Protein AF-A0A3D5YJA2-F1 (afdb_monomer)

pLDDT: mean 91.86, std 7.08, range [62.97, 98.06]

Mean predicted aligned error: 5.64 Å

Structure (mmCIF, N/CA/C/O backbone):
data_AF-A0A3D5YJA2-F1
#
_entry.id   AF-A0A3D5YJA2-F1
#
loop_
_atom_site.group_PDB
_atom_site.id
_atom_site.type_symbol
_atom_site.label_atom_id
_atom_site.label_alt_id
_atom_site.label_comp_id
_atom_site.label_asym_id
_atom_site.label_entity_id
_atom_site.label_seq_id
_atom_site.pdbx_PDB_ins_code
_atom_site.Cartn_x
_atom_site.Cartn_y
_atom_site.Cartn_z
_atom_site.occupancy
_atom_site.B_iso_or_equiv
_atom_site.auth_seq_id
_atom_site.auth_comp_id
_atom_site.auth_asym_id
_atom_site.auth_atom_id
_atom_site.pdbx_PDB_model_num
ATOM 1 N N . MET A 1 1 ? 24.093 15.927 -19.765 1.00 62.97 1 MET A N 1
ATOM 2 C CA . MET A 1 1 ? 23.561 16.770 -18.663 1.00 62.97 1 MET A CA 1
ATOM 3 C C . MET A 1 1 ? 22.112 17.196 -18.906 1.00 62.97 1 MET A C 1
ATOM 5 O O . MET A 1 1 ? 21.331 17.085 -17.980 1.00 62.97 1 MET A O 1
ATOM 9 N N . LEU A 1 2 ? 21.727 17.622 -20.121 1.00 73.75 2 LEU A N 1
ATOM 10 C CA . LEU A 1 2 ? 20.321 17.921 -20.464 1.00 73.75 2 LEU A CA 1
ATOM 11 C C . LEU A 1 2 ? 19.418 16.674 -20.582 1.00 73.75 2 LEU A C 1
ATOM 13 O O . LEU A 1 2 ? 18.216 16.787 -20.403 1.00 73.75 2 LEU A O 1
ATOM 17 N N . GLU A 1 3 ? 19.981 15.495 -20.860 1.00 76.06 3 GLU A N 1
ATOM 18 C CA . GLU A 1 3 ? 19.210 14.257 -21.081 1.00 76.06 3 GLU A CA 1
ATOM 19 C C . GLU A 1 3 ? 18.493 13.738 -19.827 1.00 76.06 3 GLU A C 1
ATOM 21 O O . GLU A 1 3 ? 17.334 13.357 -19.920 1.00 76.06 3 GLU A O 1
ATOM 26 N N . ILE A 1 4 ? 19.124 13.818 -18.649 1.00 79.19 4 ILE A N 1
ATOM 27 C CA . ILE A 1 4 ? 18.540 13.369 -17.368 1.00 79.19 4 ILE A CA 1
ATOM 28 C C . ILE A 1 4 ? 17.288 14.186 -17.007 1.00 79.19 4 ILE A C 1
ATOM 30 O O . ILE A 1 4 ? 16.352 13.674 -16.410 1.00 79.19 4 ILE A O 1
ATOM 34 N N . LEU A 1 5 ? 17.236 15.463 -17.403 1.00 80.44 5 LEU A N 1
ATOM 35 C CA . LEU A 1 5 ? 16.073 16.320 -17.145 1.00 80.44 5 LEU A CA 1
ATOM 36 C C . LEU A 1 5 ? 14.835 15.905 -17.957 1.00 80.44 5 LEU A C 1
ATOM 38 O O . LEU A 1 5 ? 13.727 16.293 -17.598 1.00 80.44 5 LEU A O 1
ATOM 42 N N . ASN A 1 6 ? 15.023 15.152 -19.046 1.00 80.19 6 ASN A N 1
ATOM 43 C CA . ASN A 1 6 ? 13.953 14.701 -19.936 1.00 80.19 6 ASN A CA 1
ATOM 44 C C . ASN A 1 6 ? 13.539 13.244 -19.686 1.00 80.19 6 ASN A C 1
ATOM 46 O O . ASN A 1 6 ? 12.659 12.735 -20.382 1.00 80.19 6 ASN A O 1
ATOM 50 N N . GLU A 1 7 ? 14.176 12.564 -18.734 1.00 85.00 7 GLU A N 1
ATOM 51 C CA . GLU A 1 7 ? 13.839 11.191 -18.385 1.00 85.00 7 GLU A CA 1
ATOM 52 C C . GLU A 1 7 ? 12.443 11.145 -17.754 1.00 85.00 7 GLU A C 1
ATOM 54 O O . GLU A 1 7 ? 12.102 11.919 -16.855 1.00 85.00 7 GLU A O 1
ATOM 59 N N . GLN A 1 8 ? 11.591 10.276 -18.289 1.00 81.44 8 GLN A N 1
ATOM 60 C CA . GLN A 1 8 ? 10.217 10.156 -17.827 1.00 81.44 8 GLN A CA 1
ATOM 61 C C . GLN A 1 8 ? 10.156 9.198 -16.643 1.00 81.44 8 GLN A C 1
ATOM 63 O O . GLN A 1 8 ? 10.775 8.140 -16.656 1.00 81.44 8 GLN A O 1
ATOM 68 N N . HIS A 1 9 ? 9.354 9.549 -15.641 1.00 85.38 9 HIS A N 1
ATOM 69 C CA . HIS A 1 9 ? 9.058 8.635 -14.548 1.00 85.38 9 HIS A CA 1
ATOM 70 C C . HIS A 1 9 ? 8.234 7.456 -15.079 1.00 85.38 9 HIS A C 1
ATOM 72 O O . HIS A 1 9 ? 7.336 7.641 -15.906 1.00 85.38 9 HIS A O 1
ATOM 78 N N . GLU A 1 10 ? 8.519 6.255 -14.579 1.00 86.06 10 GLU A N 1
ATOM 79 C CA . GLU A 1 10 ? 7.777 5.040 -14.936 1.00 86.06 10 GLU A CA 1
ATOM 80 C C . GLU A 1 10 ? 6.312 5.110 -14.483 1.00 86.06 10 GLU A C 1
ATOM 82 O O . GLU A 1 10 ? 5.405 4.685 -15.198 1.00 86.06 10 GLU A O 1
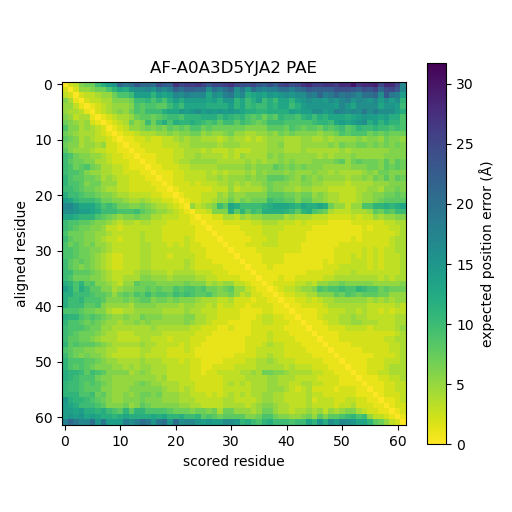ATOM 87 N N . VAL A 1 11 ? 6.066 5.694 -13.307 1.00 89.62 11 VAL A N 1
ATOM 88 C CA . VAL A 1 11 ? 4.715 5.937 -12.793 1.00 89.62 11 VAL A CA 1
ATOM 89 C C . VAL A 1 11 ? 4.264 7.324 -13.229 1.00 89.62 11 VAL A C 1
ATOM 91 O O . VAL A 1 11 ? 4.815 8.334 -12.791 1.00 89.62 11 VAL A O 1
ATOM 94 N N . GLN A 1 12 ? 3.239 7.366 -14.075 1.00 93.38 12 GLN A N 1
AT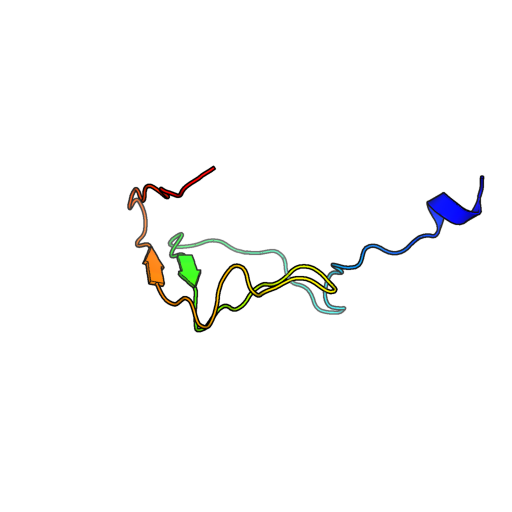OM 95 C CA . GLN A 1 12 ? 2.657 8.602 -14.591 1.00 93.38 12 GLN A CA 1
ATOM 96 C C . GLN A 1 12 ? 1.174 8.686 -14.258 1.00 93.38 12 GLN A C 1
ATOM 98 O O . GLN A 1 12 ? 0.467 7.676 -14.208 1.00 93.38 12 GLN A O 1
ATOM 103 N N . ASP A 1 13 ? 0.690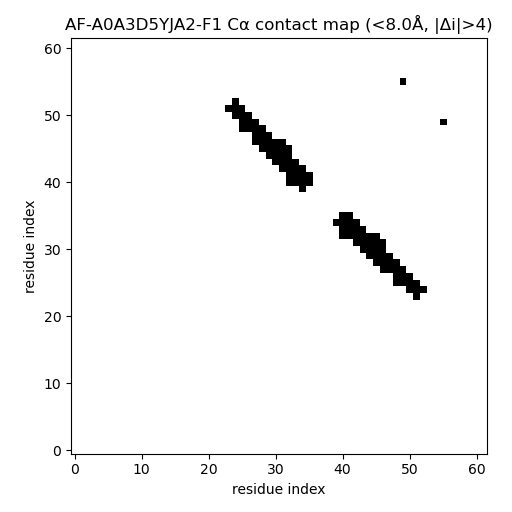 9.912 -14.084 1.00 93.75 13 ASP A N 1
ATOM 104 C CA . ASP A 1 13 ? -0.738 10.160 -13.985 1.00 93.75 13 ASP A CA 1
ATOM 105 C C . ASP A 1 13 ? -1.435 9.800 -15.302 1.00 93.75 13 ASP A C 1
ATOM 107 O O . ASP A 1 13 ? -0.957 10.077 -16.403 1.00 93.75 13 ASP A O 1
ATOM 111 N N . SER A 1 14 ? -2.624 9.209 -15.193 1.00 94.44 14 SER A N 1
ATOM 112 C CA . SER A 1 14 ? -3.500 9.038 -16.351 1.00 94.44 14 SER A CA 1
ATOM 113 C C . SER A 1 14 ? -3.882 10.410 -16.933 1.00 94.44 14 SER A C 1
ATOM 115 O O . SER A 1 14 ? -4.104 11.344 -16.160 1.00 94.44 14 SER A O 1
ATOM 117 N N . PRO A 1 15 ? -4.097 10.548 -18.257 1.00 94.75 15 PRO A N 1
ATOM 118 C CA . PRO A 1 15 ? -4.522 11.815 -18.865 1.00 94.75 15 PRO A CA 1
ATOM 119 C C . PRO A 1 15 ? -5.785 12.435 -18.245 1.00 94.75 15 PRO A C 1
ATOM 121 O O . PRO A 1 15 ? -5.991 13.641 -18.321 1.00 94.75 15 PRO A O 1
ATOM 124 N N . ASN A 1 16 ? -6.632 11.607 -17.623 1.00 95.38 16 ASN A N 1
ATOM 125 C CA . ASN A 1 16 ? -7.860 12.020 -16.942 1.00 95.38 16 ASN A CA 1
ATOM 126 C C . ASN A 1 16 ? -7.791 11.810 -15.420 1.00 95.38 16 ASN A C 1
ATOM 128 O O . ASN A 1 16 ? -8.829 11.601 -14.779 1.00 95.38 16 ASN A O 1
ATOM 132 N N . ALA A 1 17 ? -6.586 11.798 -14.844 1.00 96.19 17 ALA A N 1
ATOM 133 C CA . ALA A 1 17 ? -6.390 11.642 -13.412 1.00 96.19 17 ALA A CA 1
ATOM 134 C C . ALA A 1 17 ? -7.186 12.708 -12.651 1.00 96.19 17 ALA A C 1
ATOM 136 O O . ALA A 1 17 ? -7.167 13.899 -12.965 1.00 96.19 17 ALA A O 1
ATOM 137 N N . LYS A 1 18 ? -7.929 12.260 -11.643 1.00 95.44 18 LYS A N 1
ATOM 138 C CA . LYS A 1 18 ? -8.686 13.139 -10.754 1.00 95.44 18 LYS A CA 1
ATOM 139 C C . LYS A 1 18 ? -7.976 13.189 -9.418 1.00 95.44 18 LYS A C 1
ATOM 141 O O . LYS A 1 18 ? -7.471 12.172 -8.950 1.00 95.44 18 LYS A O 1
ATOM 146 N N . SER A 1 19 ? -8.022 14.343 -8.763 1.00 95.62 19 SER A N 1
ATOM 147 C CA . SER A 1 19 ? -7.567 14.445 -7.380 1.00 95.62 19 SER A CA 1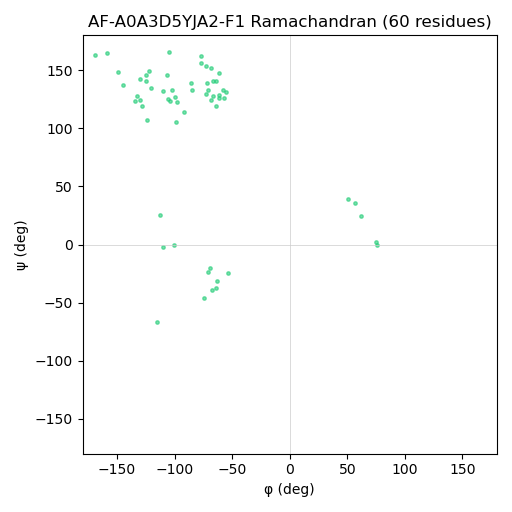
ATOM 148 C C . SER A 1 19 ? -8.355 13.480 -6.495 1.00 95.62 19 SER A C 1
ATOM 150 O O . SER A 1 19 ? -9.590 13.427 -6.553 1.00 95.62 19 SER A O 1
ATOM 152 N N . LEU A 1 20 ? -7.639 12.732 -5.659 1.00 93.88 20 LEU A N 1
ATOM 153 C CA . LEU A 1 20 ? -8.244 11.811 -4.710 1.00 93.88 20 LEU A CA 1
ATOM 154 C C . LEU A 1 20 ? -9.077 12.590 -3.682 1.00 93.88 20 LEU A C 1
ATOM 156 O O . LEU A 1 20 ? -8.550 13.399 -2.921 1.00 93.88 20 LEU A O 1
ATOM 160 N N . LYS A 1 21 ? -10.385 12.320 -3.632 1.00 94.00 21 LYS A N 1
ATOM 161 C CA . LYS A 1 21 ? -11.276 12.794 -2.565 1.00 94.00 21 LYS A CA 1
ATOM 162 C C . LYS A 1 21 ? -11.477 11.665 -1.562 1.00 94.00 21 LYS A C 1
ATOM 164 O O . LYS A 1 21 ? -12.163 10.688 -1.850 1.00 94.00 21 LYS A O 1
ATOM 169 N N . LEU A 1 22 ? -10.838 11.780 -0.403 1.00 90.19 22 LEU A N 1
ATOM 170 C CA . LEU A 1 22 ? -10.881 10.755 0.635 1.00 90.19 22 LEU A CA 1
ATOM 171 C C . LEU A 1 22 ? -12.122 10.924 1.523 1.00 90.19 22 LEU A C 1
ATOM 173 O O . LEU A 1 22 ? -12.393 12.021 2.002 1.00 90.19 22 LEU A O 1
ATOM 177 N N . HIS A 1 23 ? -12.847 9.830 1.775 1.00 85.75 23 HIS A N 1
ATOM 178 C CA . HIS A 1 23 ? -14.031 9.833 2.647 1.00 85.75 23 HIS A CA 1
ATOM 179 C C . HIS A 1 23 ? -13.842 8.978 3.901 1.00 85.75 23 HIS A C 1
ATOM 181 O O . HIS A 1 23 ? -13.816 9.502 5.006 1.00 85.75 23 HIS A O 1
ATOM 187 N N . GLN A 1 24 ? -13.719 7.658 3.736 1.00 88.06 24 GLN A N 1
ATOM 188 C CA . GLN A 1 24 ? -13.699 6.715 4.860 1.00 88.06 24 GLN A CA 1
ATOM 189 C C . GLN A 1 24 ? -12.331 6.062 5.082 1.00 88.06 24 GLN A C 1
ATOM 191 O O . GLN A 1 24 ? -12.187 5.311 6.026 1.00 88.06 24 GLN A O 1
ATOM 196 N N . GLY A 1 25 ? -11.308 6.329 4.263 1.00 92.62 25 GLY A N 1
ATOM 197 C CA . GLY A 1 25 ?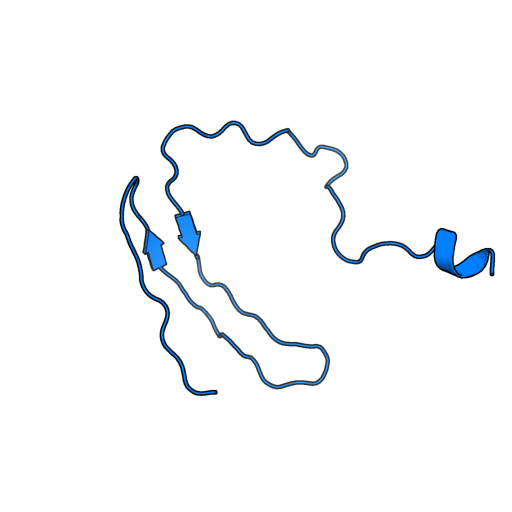 -9.956 5.808 4.524 1.00 92.62 25 GLY A CA 1
ATOM 198 C C . GLY A 1 25 ? -9.834 4.278 4.531 1.00 92.62 25 GLY A C 1
ATOM 199 O O . GLY A 1 25 ? -8.937 3.745 5.171 1.00 92.62 25 GLY A O 1
ATOM 200 N N . VAL A 1 26 ? -10.739 3.564 3.853 1.00 96.19 26 VAL A N 1
ATOM 201 C CA . VAL A 1 26 ? -10.627 2.111 3.658 1.00 96.19 26 VAL A CA 1
ATOM 202 C C . VAL A 1 26 ? -9.483 1.835 2.687 1.00 96.19 26 VAL A C 1
ATOM 204 O O . VAL A 1 26 ? -9.439 2.439 1.616 1.00 96.19 26 VAL A O 1
ATOM 207 N N . ILE A 1 27 ? -8.611 0.887 3.027 1.00 95.88 27 ILE A N 1
ATOM 208 C CA . ILE A 1 27 ? -7.536 0.423 2.141 1.00 95.88 27 ILE A CA 1
ATOM 209 C C . ILE A 1 27 ? -7.873 -0.997 1.696 1.00 95.88 27 ILE A C 1
ATOM 211 O O . ILE A 1 27 ? -8.245 -1.837 2.517 1.00 95.88 27 ILE A O 1
ATOM 215 N N . VAL A 1 28 ? -7.766 -1.267 0.397 1.00 96.88 28 VAL A N 1
ATOM 216 C CA . VAL A 1 28 ? -8.012 -2.591 -0.182 1.00 96.88 28 VAL A CA 1
ATOM 217 C C . VAL A 1 28 ? -6.835 -2.960 -1.068 1.00 96.88 28 VAL A C 1
ATOM 219 O O . VAL A 1 28 ? -6.508 -2.229 -1.999 1.00 96.88 28 VAL A O 1
ATOM 222 N N . PHE A 1 29 ? -6.236 -4.106 -0.777 1.00 97.62 29 PHE A N 1
ATOM 223 C CA . PHE A 1 29 ? -5.393 -4.839 -1.708 1.00 97.62 29 PHE A CA 1
ATOM 224 C C . PHE A 1 29 ? -6.272 -5.925 -2.325 1.00 97.62 29 PHE A C 1
ATOM 226 O O . PHE A 1 29 ? -6.869 -6.720 -1.595 1.00 97.62 29 PHE A O 1
ATOM 233 N N . ASP A 1 30 ? -6.383 -5.935 -3.650 1.00 98.00 30 ASP A N 1
ATOM 234 C CA . ASP A 1 30 ? -7.166 -6.915 -4.402 1.00 98.00 30 ASP A CA 1
ATOM 235 C C . ASP A 1 30 ? -6.259 -7.594 -5.426 1.00 98.00 30 ASP A C 1
ATOM 237 O O . ASP A 1 30 ? -5.847 -6.973 -6.406 1.00 98.00 30 ASP A O 1
ATOM 241 N N . LYS A 1 31 ? -5.911 -8.856 -5.157 1.00 98.00 31 LYS A N 1
ATOM 242 C CA . LYS A 1 31 ? -5.079 -9.711 -6.019 1.00 98.00 31 LYS A CA 1
ATOM 243 C C . LYS A 1 31 ? -3.766 -9.056 -6.464 1.00 98.00 31 LYS A C 1
ATOM 245 O O . LYS A 1 31 ? -3.331 -9.219 -7.602 1.00 98.00 31 LYS A O 1
ATOM 250 N N . VAL A 1 32 ? -3.125 -8.322 -5.559 1.00 97.50 32 VAL A N 1
ATOM 251 C CA . VAL A 1 32 ? -1.894 -7.582 -5.850 1.0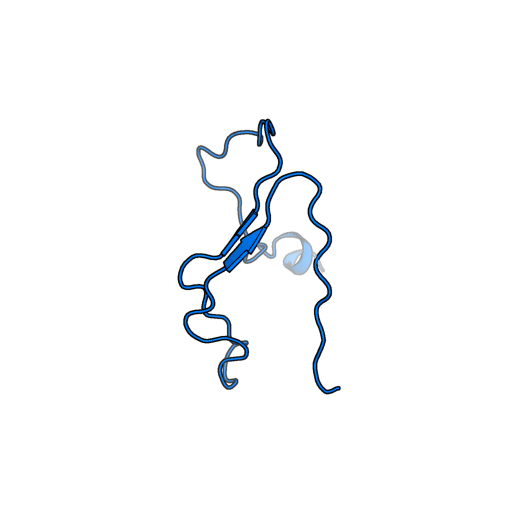0 97.50 32 VAL A CA 1
ATOM 252 C C . VAL A 1 32 ? -0.719 -8.548 -5.996 1.00 97.50 32 VAL A C 1
ATOM 254 O O . VAL A 1 32 ? -0.464 -9.371 -5.118 1.00 97.50 32 VAL A O 1
ATOM 257 N N . SER A 1 33 ? 0.024 -8.414 -7.089 1.00 96.94 33 SER A N 1
ATOM 258 C CA . SER A 1 33 ? 1.289 -9.113 -7.325 1.00 96.94 33 SER A CA 1
ATOM 259 C C . SER A 1 33 ? 2.377 -8.087 -7.621 1.00 96.94 33 SER A C 1
ATOM 261 O O . SER A 1 33 ? 2.112 -7.099 -8.303 1.00 96.94 33 SER A O 1
ATOM 263 N N . PHE A 1 34 ? 3.584 -8.310 -7.106 1.00 95.50 34 PHE A N 1
ATOM 264 C CA . PHE A 1 34 ? 4.705 -7.383 -7.259 1.00 95.50 34 PHE A CA 1
ATOM 265 C C . PHE A 1 34 ? 6.031 -8.138 -7.382 1.00 95.50 34 PHE A C 1
ATOM 267 O O . PHE A 1 34 ? 6.271 -9.093 -6.641 1.00 95.50 34 PHE A O 1
ATOM 274 N N . ALA A 1 35 ? 6.878 -7.687 -8.305 1.00 96.88 35 ALA A N 1
ATOM 275 C CA . ALA A 1 35 ? 8.234 -8.169 -8.537 1.00 96.88 35 ALA A CA 1
ATOM 276 C C . ALA A 1 35 ? 9.089 -7.007 -9.059 1.00 96.88 35 ALA A C 1
ATOM 278 O O . ALA A 1 35 ? 8.568 -6.146 -9.772 1.00 96.88 35 ALA A O 1
ATOM 279 N N . TYR A 1 36 ? 10.382 -7.008 -8.737 1.00 93.44 36 TYR A N 1
ATOM 280 C CA . TYR A 1 36 ? 11.358 -6.182 -9.447 1.00 93.44 36 TYR A CA 1
ATOM 281 C C . TYR A 1 36 ? 11.694 -6.815 -10.801 1.00 93.44 36 TYR A C 1
ATOM 283 O O . TYR A 1 36 ? 11.513 -8.020 -11.003 1.00 93.44 36 TYR A O 1
ATOM 291 N N . GLU A 1 37 ? 12.162 -6.005 -11.748 1.00 92.19 37 GLU A N 1
ATOM 292 C CA . GLU A 1 37 ? 12.517 -6.498 -13.076 1.00 92.19 37 GLU A CA 1
ATOM 293 C C . GLU A 1 37 ? 13.643 -7.539 -12.991 1.00 92.19 37 GLU A C 1
ATOM 295 O O . GLU A 1 37 ? 14.691 -7.303 -12.399 1.00 92.19 37 GLU A O 1
ATOM 300 N N . GLY A 1 38 ? 13.410 -8.717 -13.576 1.00 93.00 38 GLY A N 1
ATOM 301 C CA . GLY A 1 38 ? 14.369 -9.824 -13.557 1.00 93.00 38 GLY A CA 1
ATOM 302 C C . GLY A 1 38 ? 14.457 -10.589 -12.230 1.00 93.00 38 GLY A C 1
ATOM 303 O O . GLY A 1 38 ? 15.209 -11.561 -12.153 1.00 93.00 38 GLY A O 1
ATOM 304 N N . GLU A 1 39 ? 13.682 -10.211 -11.212 1.00 95.12 39 GLU A N 1
ATOM 305 C CA . GLU A 1 39 ? 13.678 -10.864 -9.903 1.00 95.12 39 GLU A CA 1
ATOM 306 C C . GLU A 1 39 ? 12.449 -11.757 -9.683 1.00 95.12 39 GLU A C 1
ATOM 308 O O . GLU A 1 39 ? 11.453 -11.717 -10.410 1.00 95.12 39 GLU A O 1
ATOM 313 N N . SER A 1 40 ? 12.523 -12.599 -8.649 1.00 94.94 40 SER A N 1
ATOM 314 C CA . SER A 1 40 ? 11.369 -13.389 -8.210 1.00 94.94 40 SER A CA 1
ATOM 315 C C . SER A 1 40 ? 10.289 -12.490 -7.605 1.00 94.94 40 SER A C 1
ATOM 317 O O . SER A 1 40 ? 10.573 -11.433 -7.046 1.00 94.94 40 SER A O 1
ATOM 319 N N . ALA A 1 41 ? 9.032 -12.928 -7.693 1.00 95.81 41 ALA A N 1
ATOM 320 C CA . ALA A 1 41 ? 7.916 -12.180 -7.128 1.00 95.81 41 ALA A CA 1
ATOM 321 C C . ALA A 1 41 ? 8.049 -12.030 -5.605 1.00 95.81 41 ALA A C 1
ATOM 323 O O . ALA A 1 41 ? 8.184 -13.021 -4.889 1.00 95.81 41 ALA A O 1
ATOM 324 N N . VAL A 1 42 ? 7.937 -10.791 -5.124 1.00 94.31 42 VAL A N 1
ATOM 325 C CA . VAL A 1 42 ? 7.890 -10.450 -3.694 1.00 94.31 42 VAL A CA 1
ATOM 326 C C . VAL A 1 42 ? 6.524 -10.822 -3.124 1.00 94.31 42 VAL A C 1
ATOM 328 O O . VAL A 1 42 ? 6.419 -11.458 -2.079 1.00 94.31 42 VAL A O 1
ATOM 331 N N . PHE A 1 43 ? 5.458 -10.468 -3.846 1.00 94.88 43 PHE A N 1
ATOM 332 C CA . PHE A 1 43 ? 4.089 -10.850 -3.514 1.00 94.88 43 PHE A CA 1
ATOM 333 C C . PHE A 1 43 ? 3.402 -11.445 -4.734 1.00 94.88 43 PHE A C 1
ATOM 335 O O . PHE A 1 43 ? 3.568 -10.962 -5.854 1.00 94.88 43 PHE A O 1
ATOM 342 N N . SER A 1 44 ? 2.583 -12.467 -4.506 1.00 96.19 44 SER A N 1
ATOM 343 C CA . SER A 1 44 ? 1.721 -13.063 -5.525 1.00 96.19 44 SER A CA 1
ATOM 344 C C . SER A 1 44 ? 0.289 -13.131 -5.009 1.00 96.19 44 SER A C 1
ATOM 346 O O . SER A 1 44 ? 0.021 -13.805 -4.016 1.00 96.19 44 SER A O 1
ATOM 348 N N . ASN A 1 45 ? -0.632 -12.457 -5.703 1.00 97.50 45 ASN A N 1
ATOM 349 C CA . ASN A 1 45 ? -2.075 -12.497 -5.445 1.00 97.50 45 ASN A CA 1
ATOM 350 C C . ASN A 1 45 ? -2.493 -12.090 -4.008 1.00 97.50 45 ASN A C 1
ATOM 352 O O . ASN A 1 45 ? -3.442 -12.631 -3.435 1.00 97.50 45 ASN A O 1
ATOM 356 N N . LEU A 1 46 ? -1.791 -11.126 -3.413 1.00 96.88 46 LEU A N 1
ATOM 357 C CA . LEU A 1 46 ? -2.047 -10.625 -2.065 1.00 96.88 46 LEU A CA 1
ATOM 358 C C . LEU A 1 46 ? -3.375 -9.854 -2.010 1.00 96.88 46 LEU A C 1
ATOM 360 O O . LEU A 1 46 ? -3.576 -8.889 -2.748 1.00 96.88 46 LEU A O 1
ATOM 364 N N . SER A 1 47 ? -4.277 -10.270 -1.116 1.00 98.06 47 SER A N 1
ATOM 365 C CA . SER A 1 47 ? -5.590 -9.638 -0.938 1.00 98.06 47 SER A CA 1
ATOM 366 C C . SER A 1 47 ? -5.912 -9.430 0.537 1.00 98.06 47 SER A C 1
ATOM 368 O O . SER A 1 47 ? -5.938 -10.389 1.308 1.00 98.06 47 SER A O 1
ATOM 370 N N . PHE A 1 48 ? -6.190 -8.190 0.930 1.00 96.69 48 PHE A N 1
ATOM 371 C CA . PHE A 1 48 ? -6.650 -7.851 2.276 1.00 96.69 48 PHE A CA 1
ATOM 372 C C . PHE A 1 48 ? -7.368 -6.500 2.289 1.00 96.69 48 PHE A C 1
ATOM 374 O O . PHE A 1 48 ? -7.274 -5.700 1.358 1.00 96.69 48 PHE A O 1
ATOM 381 N N . ARG A 1 49 ? -8.100 -6.234 3.372 1.00 97.56 49 ARG A N 1
ATOM 382 C CA . ARG A 1 49 ? -8.847 -4.991 3.567 1.00 97.56 49 ARG A CA 1
ATOM 383 C C . ARG A 1 49 ? -8.584 -4.431 4.955 1.00 97.56 49 ARG A C 1
ATOM 385 O O . ARG A 1 49 ? -8.796 -5.138 5.933 1.00 97.56 49 ARG A O 1
ATOM 392 N N . ILE A 1 50 ? -8.205 -3.159 5.015 1.00 97.12 50 ILE A N 1
ATOM 393 C CA . ILE A 1 50 ? -8.002 -2.400 6.251 1.00 97.12 50 ILE A CA 1
ATOM 394 C C . ILE A 1 50 ? -9.167 -1.428 6.417 1.00 97.12 50 ILE A C 1
ATOM 396 O O 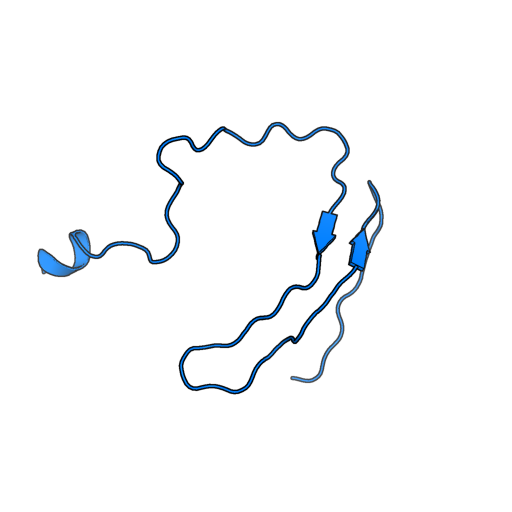. ILE A 1 50 ? -9.494 -0.650 5.510 1.00 97.12 50 ILE A O 1
ATOM 400 N N . LYS A 1 51 ? -9.833 -1.506 7.565 1.00 96.75 51 LYS A N 1
ATOM 401 C CA . LYS A 1 51 ? -10.977 -0.668 7.920 1.00 96.75 51 LYS A CA 1
ATOM 402 C C . LYS A 1 51 ? -10.531 0.739 8.342 1.00 96.75 51 LYS A C 1
ATOM 404 O O . LYS A 1 51 ? -9.381 0.946 8.726 1.00 96.75 51 LYS A O 1
ATOM 409 N N . 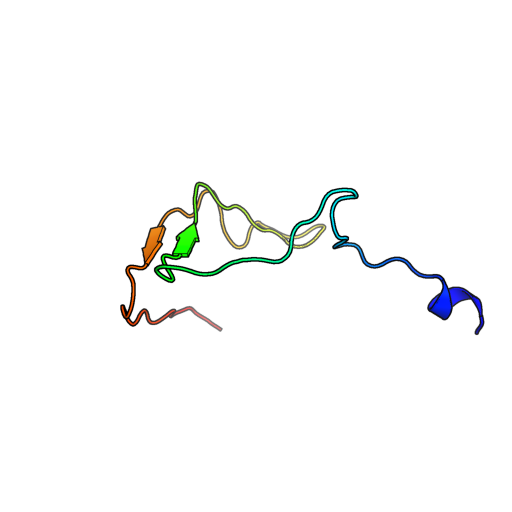PRO A 1 52 ? -11.456 1.713 8.336 1.00 96.81 52 PRO A N 1
ATOM 410 C CA . PRO A 1 52 ? -11.169 3.058 8.818 1.00 96.81 52 PRO A CA 1
ATOM 411 C C . PRO A 1 52 ? -10.688 3.022 10.275 1.00 96.81 52 PRO A C 1
ATOM 413 O O . PRO A 1 52 ? -11.365 2.455 11.132 1.00 96.81 52 PRO A O 1
ATOM 416 N N . GLY A 1 53 ? -9.529 3.621 10.555 1.00 94.62 53 GLY A N 1
ATOM 417 C CA . GLY A 1 53 ? -8.952 3.684 11.905 1.00 94.62 53 GLY A CA 1
ATOM 418 C C . GLY A 1 53 ? -8.334 2.377 12.421 1.00 94.62 53 GLY A C 1
ATOM 419 O O . GLY A 1 53 ? -7.853 2.344 13.555 1.00 94.62 53 GLY A O 1
ATOM 420 N N . GLU A 1 54 ? -8.322 1.312 11.618 1.00 96.25 54 GLU A N 1
ATOM 421 C CA . GLU A 1 54 ? -7.657 0.058 11.963 1.00 96.25 54 GLU A CA 1
ATOM 422 C C . GLU A 1 54 ? -6.133 0.219 11.911 1.00 96.25 54 GLU A C 1
ATOM 424 O O . GLU A 1 54 ? -5.584 0.867 11.019 1.00 96.25 54 GLU A O 1
ATOM 429 N N . LYS A 1 55 ? -5.444 -0.378 12.887 1.00 95.06 55 LYS A N 1
ATOM 430 C CA . LYS A 1 55 ? -3.982 -0.419 12.940 1.00 95.06 55 LYS A CA 1
ATOM 431 C C . LYS A 1 55 ? -3.522 -1.807 12.527 1.00 95.06 55 LYS A C 1
ATOM 433 O O . LYS A 1 55 ? -3.909 -2.788 13.156 1.00 95.06 55 LYS A O 1
ATOM 438 N N . VAL A 1 56 ? -2.675 -1.869 11.508 1.00 95.19 56 VAL A N 1
ATOM 439 C CA . VAL A 1 56 ? -2.103 -3.115 10.988 1.00 95.19 56 VAL A CA 1
ATOM 440 C C . VAL A 1 56 ? -0.588 -3.040 11.109 1.00 95.19 56 VAL A C 1
ATOM 442 O O . VAL A 1 56 ? 0.008 -2.015 10.782 1.00 95.19 56 VAL A O 1
ATOM 445 N N . ALA A 1 57 ? 0.026 -4.116 11.598 1.00 95.56 57 ALA A N 1
ATOM 446 C CA . ALA A 1 57 ? 1.473 -4.276 11.624 1.00 95.56 57 ALA A CA 1
ATOM 447 C C . ALA A 1 57 ? 1.897 -5.213 10.491 1.00 95.56 57 ALA A C 1
ATOM 449 O O . ALA A 1 57 ? 1.316 -6.285 10.323 1.00 95.56 57 ALA A O 1
ATOM 450 N N . PHE A 1 58 ? 2.922 -4.812 9.744 1.00 92.25 58 PHE A N 1
ATOM 451 C CA . PHE A 1 58 ? 3.584 -5.665 8.764 1.00 92.25 58 PHE A CA 1
ATOM 452 C C . PHE A 1 58 ? 4.865 -6.209 9.389 1.00 92.25 58 PHE A C 1
ATOM 454 O O . PHE A 1 58 ? 5.670 -5.443 9.916 1.00 92.25 58 PHE A O 1
ATOM 461 N N . VAL A 1 59 ? 5.027 -7.528 9.356 1.00 93.50 59 VAL A N 1
ATOM 462 C CA . VAL A 1 59 ? 6.213 -8.230 9.853 1.00 93.50 59 VAL A CA 1
ATOM 463 C C . VAL A 1 59 ? 6.778 -9.092 8.734 1.00 93.50 59 VAL A C 1
ATOM 465 O O . VAL A 1 59 ? 6.023 -9.613 7.914 1.00 93.50 59 VAL A O 1
ATOM 468 N N . GLY A 1 60 ? 8.097 -9.227 8.696 1.00 89.31 60 GLY A N 1
ATOM 469 C CA . GLY A 1 60 ? 8.806 -9.977 7.673 1.00 89.31 60 GLY A CA 1
ATOM 470 C C . GLY A 1 60 ? 10.265 -10.167 8.058 1.00 89.31 60 GLY A C 1
ATOM 471 O O . GLY A 1 60 ? 10.774 -9.502 8.962 1.00 89.31 60 GLY A O 1
ATOM 472 N N . GLU A 1 61 ? 10.900 -11.115 7.388 1.00 86.75 61 GLU A N 1
ATOM 473 C CA . GLU A 1 61 ? 12.332 -11.380 7.504 1.00 86.75 61 GLU A CA 1
ATOM 474 C C . GLU A 1 61 ? 13.122 -10.265 6.795 1.00 86.75 61 GLU A C 1
ATOM 476 O O . GLU A 1 61 ? 12.576 -9.585 5.922 1.00 86.75 61 GLU A O 1
ATOM 481 N N . SER A 1 62 ? 14.364 -10.024 7.234 1.00 76.75 62 SER A N 1
ATOM 482 C CA . SER A 1 62 ? 15.258 -9.004 6.651 1.00 76.75 62 SER A CA 1
ATOM 483 C C . SER A 1 62 ? 16.014 -9.541 5.448 1.00 76.75 62 SER A C 1
ATOM 485 O O . SER A 1 62 ? 16.448 -10.711 5.530 1.00 76.75 62 SER A O 1
#

Sequence (62 aa):
MLEILNEQHEVQDSPNAKSLKLHQGVIVFDKVSFAYEGESAVFSNLSFRIKPGEKVAFVGES

Secondary structure (DSSP, 8-state):
--SGGGPPPSS---TT------SS--EEEEEEEE--TTS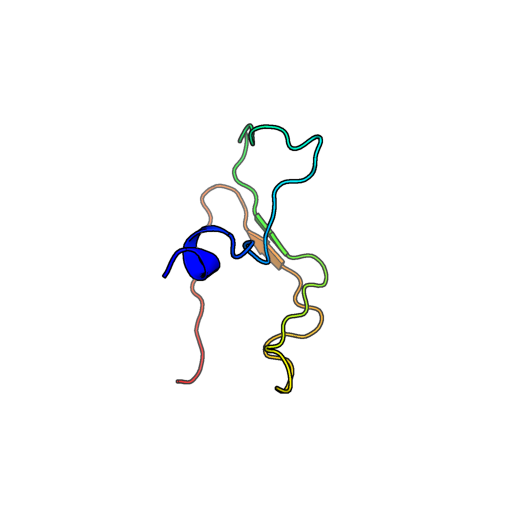--SEEEEEEEE-TT---------

Solvent-accessible surface area (backbone atoms only — not comparable to full-atom values): 4461 Å² total; per-residue (Å²): 123,74,63,72,78,69,61,75,68,91,81,69,82,56,100,80,64,69,85,86,81,86,85,66,70,65,46,74,44,74,60,40,62,45,57,58,92,96,52,74,68,79,39,75,58,42,64,50,76,47,55,59,92,62,87,83,85,88,84,79,86,133

Radius of gyration: 17.08 Å; Cα contacts (8 Å, |Δi|>4): 49; chains: 1; bounding box: 38×31×34 Å

Nearest PDB structures (foldseek):
  7ekl-assembly1_A  TM=9.070E-01  e=2.597E-02  Homo sapiens
  6pan-assembly1_A  TM=8.721E-01  e=3.837E-02  Novosphingobium aromaticivorans DSM 12444
  7dnz-assembly1_A  TM=8.166E-01  e=3.837E-02  Homo sapiens
  6quz-assembly1_B  TM=8.166E-01  e=5.312E-02  Thermotoga maritima MSB8
  7n59-assembly1_B  TM=8.619E-01  e=8.375E-02  Arabidopsis thaliana

Foldseek 3Di:
DVVVVVDDDPDDADPPHDPDDDDFPKDWDAQDWDDDVPGDIPDGGDTDIDGRPRDDDDDDDD